Protein AF-A0A1E4HQC7-F1 (afdb_monomer)

pLDDT: mean 81.53, std 16.78, range [35.25, 97.31]

Secondary structure (DSSP, 8-state):
-HHHHHHHHHHHHHHHHHHHHHHHHHHHHHH----TTHHHHHHHHHHHHHHHHHHS---TTTTTTTTHHHHHHHHHHHHHIIIIIS---HHHHHHHHHHHHHHHHHHHHHHHHHHHS-------------------SSS--PPP-----------

Solvent-accessible surface area (backbone atoms only — not comparable to full-atom values): 9244 Å² total; per-residue (Å²): 111,70,68,58,53,52,44,33,51,50,33,23,52,52,40,30,57,48,50,45,54,48,48,54,53,47,31,50,75,73,64,77,45,83,63,84,64,44,72,59,42,40,50,53,45,18,44,54,52,14,53,47,43,61,78,54,63,76,49,76,91,36,33,90,63,88,36,35,71,60,42,50,52,48,50,52,51,41,27,47,38,33,33,71,59,69,61,36,59,65,74,60,13,45,55,50,27,52,56,49,47,60,58,44,50,47,56,38,45,54,55,43,45,71,73,69,49,79,80,79,65,76,77,77,64,74,72,77,71,80,66,74,79,89,80,79,82,81,73,81,79,76,81,82,84,81,85,83,81,87,84,90,80,89,132

Mean predicted aligned error: 12.83 Å

Foldseek 3Di:
DVLLVVQLVLQLVLQLVLLLVLLVVCCCPPPVDDQVVSNVLSSVLSSVLSVVCSVLPDDLVCCPPPVVVVVVVSLVSLLCSCCPSSVDDNVVSNVSSVVSCNVSSVVSNVVSCVPPPDPPPPPPPVPPPVPPPPPPPPDDDDDDDDDDDDDDDDD

Radius of gyration: 33.71 Å; Cα contacts (8 Å, |Δi|>4): 103; chains: 1; bounding box: 102×53×83 Å

Nearest PDB structures (foldseek):
  9cu8-assembly1_A  TM=3.620E-01  e=1.685E+00  synthetic construct
  8rbm-assembly1_E  TM=2.648E-01  e=3.221E+00  Azotobacter vinelandii DJ
  5fje-assembly1_A  TM=2.868E-01  e=7.904E+00  Methylosinus trichosporium OB3b

Structure (mmCIF, N/CA/C/O backbone):
data_AF-A0A1E4HQC7-F1
#
_entry.id   AF-A0A1E4HQC7-F1
#
loop_
_atom_site.group_PDB
_atom_site.id
_atom_site.type_symbol
_atom_site.label_atom_id
_atom_site.label_alt_id
_atom_site.label_comp_id
_atom_site.label_asym_id
_atom_site.label_entity_id
_atom_site.label_seq_id
_atom_site.pdbx_PDB_ins_code
_atom_site.Cartn_x
_atom_site.Cartn_y
_atom_site.Cartn_z
_atom_site.occupancy
_atom_site.B_iso_or_equiv
_atom_site.auth_seq_id
_atom_site.auth_comp_id
_atom_site.auth_asym_id
_atom_site.auth_atom_id
_atom_site.pdbx_PDB_model_num
ATOM 1 N N . MET A 1 1 ? 1.643 -5.363 23.767 1.00 79.12 1 MET A N 1
ATOM 2 C CA . MET A 1 1 ? 2.742 -5.634 22.810 1.00 79.12 1 MET A CA 1
ATOM 3 C C . MET A 1 1 ? 2.376 -6.724 21.807 1.00 79.12 1 MET A C 1
ATOM 5 O O . MET A 1 1 ? 2.379 -6.438 20.620 1.00 79.12 1 MET A O 1
ATOM 9 N N . TRP A 1 2 ? 1.959 -7.913 22.259 1.00 87.50 2 TRP A N 1
ATOM 10 C CA . TRP A 1 2 ? 1.520 -9.021 21.391 1.00 87.50 2 TRP A CA 1
ATOM 11 C C . TRP A 1 2 ? 0.497 -8.627 20.308 1.00 87.50 2 TRP A C 1
ATOM 13 O O . TRP A 1 2 ? 0.704 -8.911 19.135 1.00 87.50 2 TRP A O 1
ATOM 23 N N . LEU A 1 3 ? -0.557 -7.885 20.667 1.00 87.62 3 LEU A N 1
ATOM 24 C CA . LEU A 1 3 ? -1.582 -7.452 19.704 1.00 87.62 3 LEU A CA 1
ATOM 25 C C . LEU A 1 3 ? -1.033 -6.566 18.572 1.00 87.62 3 LEU A C 1
ATOM 27 O O . LEU A 1 3 ? -1.513 -6.664 17.448 1.00 87.62 3 LEU A O 1
ATOM 31 N N . TYR A 1 4 ? -0.019 -5.734 18.833 1.00 89.38 4 TYR A N 1
ATOM 32 C CA . TYR A 1 4 ? 0.613 -4.916 17.791 1.00 89.38 4 TYR A CA 1
ATOM 33 C C . TYR A 1 4 ? 1.427 -5.770 16.821 1.00 89.38 4 TYR A C 1
ATOM 35 O O . TYR A 1 4 ? 1.386 -5.518 15.623 1.00 89.38 4 TYR A O 1
ATOM 43 N N . LEU A 1 5 ? 2.106 -6.807 17.321 1.00 90.69 5 LEU A N 1
ATOM 44 C CA . LEU A 1 5 ? 2.829 -7.760 16.477 1.00 90.69 5 LEU A CA 1
ATOM 45 C C . LEU A 1 5 ? 1.872 -8.546 15.580 1.00 90.69 5 LEU A C 1
ATOM 47 O O . LEU A 1 5 ? 2.141 -8.698 14.395 1.00 90.69 5 LEU A O 1
ATOM 51 N N . VAL A 1 6 ? 0.729 -8.985 16.116 1.00 90.50 6 VAL A N 1
ATOM 52 C CA . VAL A 1 6 ? -0.304 -9.677 15.329 1.00 90.50 6 VAL A CA 1
ATOM 53 C C . VAL A 1 6 ? -0.878 -8.757 14.249 1.00 90.50 6 VAL A C 1
ATOM 55 O O . VAL A 1 6 ? -0.949 -9.155 13.090 1.00 90.50 6 VAL A O 1
ATOM 58 N N . ARG A 1 7 ? -1.225 -7.507 14.593 1.00 91.88 7 ARG A N 1
ATOM 59 C CA . ARG A 1 7 ? -1.682 -6.502 13.615 1.00 91.88 7 ARG A CA 1
ATOM 60 C C . ARG A 1 7 ? -0.648 -6.269 12.519 1.00 91.88 7 ARG A C 1
ATOM 62 O O . ARG A 1 7 ? -0.997 -6.301 11.344 1.00 91.88 7 ARG A O 1
ATOM 69 N N . LEU A 1 8 ? 0.611 -6.066 12.909 1.00 93.69 8 LEU A N 1
ATOM 70 C CA . LEU A 1 8 ? 1.717 -5.860 11.981 1.00 93.69 8 LEU A CA 1
ATOM 71 C C . LEU A 1 8 ? 1.871 -7.046 11.035 1.00 93.69 8 LEU A C 1
ATOM 73 O O . LEU A 1 8 ? 1.973 -6.837 9.835 1.00 93.69 8 LEU A O 1
ATOM 77 N N . LEU A 1 9 ? 1.848 -8.271 11.560 1.00 93.50 9 LEU A N 1
ATOM 78 C CA . LEU A 1 9 ? 1.997 -9.485 10.766 1.00 93.50 9 LEU A CA 1
ATOM 79 C C . LEU A 1 9 ? 0.868 -9.635 9.738 1.00 93.50 9 LEU A C 1
ATOM 81 O O . LEU A 1 9 ? 1.143 -9.941 8.582 1.00 93.50 9 LEU A O 1
ATOM 85 N N . ILE A 1 10 ? -0.384 -9.385 10.135 1.00 92.00 10 ILE A N 1
ATOM 86 C CA . ILE A 1 10 ? -1.544 -9.483 9.236 1.00 92.00 10 ILE A CA 1
ATOM 87 C C . ILE A 1 10 ? -1.464 -8.423 8.135 1.00 92.00 10 ILE A C 1
ATOM 89 O O . ILE A 1 10 ? -1.563 -8.767 6.957 1.00 92.00 10 ILE A O 1
ATOM 93 N N . TYR A 1 11 ? -1.246 -7.153 8.500 1.00 93.38 11 TYR A N 1
ATOM 94 C CA . TYR A 1 11 ? -1.098 -6.081 7.514 1.00 93.38 11 TYR A CA 1
ATOM 95 C C . TYR A 1 11 ? 0.076 -6.350 6.578 1.00 93.38 11 TYR A C 1
ATOM 97 O O . TYR A 1 11 ? -0.072 -6.251 5.364 1.00 93.38 11 TYR A O 1
ATOM 105 N N . TRP A 1 12 ? 1.223 -6.751 7.125 1.00 94.94 12 TRP A N 1
ATOM 106 C CA . TRP A 1 12 ? 2.409 -7.049 6.338 1.00 94.94 12 TRP A CA 1
ATOM 107 C C . TRP A 1 12 ? 2.169 -8.184 5.353 1.00 94.94 12 TRP A C 1
ATOM 109 O O . TRP A 1 12 ? 2.492 -8.017 4.184 1.00 94.94 12 TRP A O 1
ATOM 119 N N . MET A 1 13 ? 1.545 -9.289 5.766 1.00 94.19 13 MET A N 1
ATOM 120 C CA . MET A 1 13 ? 1.247 -10.397 4.856 1.00 94.19 13 MET A CA 1
ATOM 121 C C . MET A 1 13 ? 0.250 -10.013 3.763 1.00 94.19 13 MET A C 1
ATOM 123 O O . MET A 1 13 ? 0.504 -10.293 2.592 1.00 94.19 13 MET A O 1
ATOM 127 N N . ALA A 1 14 ? -0.842 -9.329 4.114 1.00 93.31 14 ALA A N 1
ATOM 128 C CA . ALA A 1 14 ? -1.840 -8.897 3.137 1.00 93.31 14 ALA A CA 1
ATOM 129 C C . ALA A 1 14 ? -1.237 -7.943 2.092 1.00 93.31 14 ALA A C 1
ATOM 131 O O . ALA A 1 14 ? -1.423 -8.133 0.888 1.00 93.31 14 ALA A O 1
ATOM 132 N N . ILE A 1 15 ? -0.469 -6.948 2.543 1.00 94.75 15 ILE A N 1
ATOM 133 C CA . IL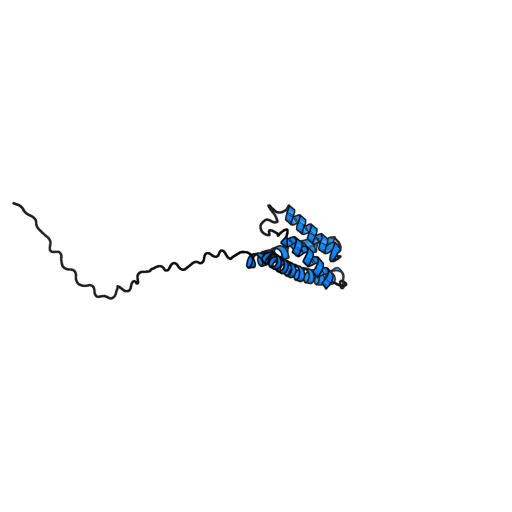E A 1 15 ? 0.185 -5.979 1.660 1.00 94.75 15 ILE A CA 1
ATOM 134 C C . ILE A 1 15 ? 1.296 -6.653 0.856 1.00 94.75 15 ILE A C 1
ATOM 136 O O . ILE A 1 15 ? 1.409 -6.395 -0.334 1.00 94.75 15 ILE A O 1
ATOM 140 N N . PHE A 1 16 ? 2.096 -7.528 1.465 1.00 94.75 16 PHE A N 1
ATOM 141 C CA . PHE A 1 16 ? 3.193 -8.214 0.786 1.00 94.75 16 PHE A CA 1
ATOM 142 C C . PHE A 1 16 ? 2.695 -9.050 -0.389 1.00 94.75 16 PHE A C 1
ATOM 144 O O . PHE A 1 16 ? 3.170 -8.858 -1.504 1.00 94.75 16 PHE A O 1
ATOM 151 N N . VAL A 1 17 ? 1.711 -9.925 -0.161 1.00 94.44 17 VAL A N 1
ATOM 152 C CA . VAL A 1 17 ? 1.150 -10.784 -1.215 1.00 94.44 17 VAL A CA 1
ATOM 153 C C . VAL A 1 17 ? 0.533 -9.943 -2.328 1.00 94.44 17 VAL A C 1
ATOM 155 O O . VAL A 1 17 ? 0.742 -10.219 -3.507 1.00 94.44 17 VAL A O 1
ATOM 158 N N . SER A 1 18 ? -0.185 -8.883 -1.964 1.00 93.44 18 SER A N 1
ATOM 159 C CA . SER A 1 18 ? -0.860 -8.041 -2.946 1.00 93.44 18 SER A CA 1
ATOM 160 C C . SER A 1 18 ? 0.121 -7.188 -3.751 1.00 93.44 18 SER A C 1
ATOM 162 O O . SER A 1 18 ? 0.030 -7.150 -4.971 1.00 93.44 18 SER A O 1
ATOM 164 N N . CYS A 1 19 ? 1.101 -6.550 -3.104 1.00 93.69 19 CYS A N 1
ATOM 165 C CA . CYS A 1 19 ? 2.161 -5.812 -3.791 1.00 93.69 19 CYS A CA 1
ATOM 166 C C . CYS A 1 19 ? 3.019 -6.741 -4.649 1.00 93.69 19 CYS A C 1
ATOM 168 O O . CYS A 1 19 ? 3.444 -6.325 -5.720 1.00 93.69 19 CYS A O 1
ATOM 170 N N . PHE A 1 20 ? 3.248 -7.984 -4.215 1.00 93.62 20 PHE A N 1
ATOM 171 C CA . PHE A 1 20 ? 3.921 -8.990 -5.027 1.00 93.62 20 PHE A CA 1
ATOM 172 C C . PHE A 1 20 ? 3.133 -9.279 -6.303 1.00 93.62 20 PHE A C 1
ATOM 174 O O . PHE A 1 20 ? 3.657 -9.061 -7.388 1.00 93.62 20 PHE A O 1
ATOM 181 N N . ALA A 1 21 ? 1.859 -9.660 -6.184 1.00 92.81 21 ALA A N 1
ATOM 182 C CA . ALA A 1 21 ? 1.014 -9.962 -7.336 1.00 92.81 21 ALA A CA 1
ATOM 183 C C . ALA A 1 21 ? 0.854 -8.761 -8.283 1.00 92.81 21 ALA A C 1
ATOM 185 O O . ALA A 1 21 ? 1.004 -8.905 -9.492 1.00 92.81 21 ALA A O 1
ATOM 186 N N . VAL A 1 22 ? 0.587 -7.568 -7.740 1.00 92.88 22 VAL A N 1
ATOM 187 C CA . VAL A 1 22 ? 0.428 -6.345 -8.539 1.00 92.88 22 VAL A CA 1
ATOM 188 C C . VAL A 1 22 ? 1.730 -5.977 -9.233 1.00 92.88 22 VAL A C 1
ATOM 190 O O . VAL A 1 22 ? 1.695 -5.634 -10.407 1.00 92.88 22 VAL A O 1
ATOM 193 N N . THR A 1 23 ? 2.869 -6.041 -8.540 1.00 91.88 23 THR A N 1
ATOM 194 C CA . THR A 1 23 ? 4.154 -5.683 -9.153 1.00 91.88 23 THR A CA 1
ATOM 195 C C . THR A 1 23 ? 4.533 -6.684 -10.233 1.00 91.88 23 THR A C 1
ATOM 197 O O . THR A 1 23 ? 4.932 -6.254 -11.304 1.00 91.88 23 THR A O 1
ATOM 200 N N . GLU A 1 24 ? 4.349 -7.984 -9.994 1.00 91.19 24 GLU A N 1
ATOM 201 C CA . GLU A 1 24 ? 4.643 -9.027 -10.980 1.00 91.19 24 GLU A CA 1
ATOM 202 C C . GLU A 1 24 ? 3.811 -8.831 -12.255 1.00 91.19 24 GLU A C 1
ATOM 204 O O . GLU A 1 24 ? 4.359 -8.708 -13.345 1.00 91.19 24 GLU A O 1
ATOM 209 N N . VAL A 1 25 ? 2.487 -8.702 -12.110 1.00 91.19 25 VAL A N 1
ATOM 210 C CA . VAL A 1 25 ? 1.577 -8.528 -13.251 1.00 91.19 25 VAL A CA 1
ATOM 211 C C . VAL A 1 25 ? 1.803 -7.184 -13.942 1.00 91.19 25 VAL A C 1
ATOM 213 O O . VAL A 1 25 ? 1.819 -7.116 -15.163 1.00 91.19 25 VAL A O 1
ATOM 216 N N . ALA A 1 26 ? 1.970 -6.094 -13.195 1.00 90.25 26 ALA A N 1
ATOM 217 C CA . ALA A 1 26 ? 2.117 -4.774 -13.798 1.00 90.25 26 ALA A CA 1
ATOM 218 C C . ALA A 1 26 ? 3.469 -4.593 -14.495 1.00 90.25 26 ALA A C 1
ATOM 220 O O . ALA A 1 26 ? 3.522 -3.908 -15.508 1.00 90.25 26 ALA A O 1
ATOM 221 N N . GLN A 1 27 ? 4.554 -5.169 -13.975 1.00 89.31 27 GLN A N 1
ATOM 222 C CA . GLN A 1 27 ? 5.873 -5.075 -14.611 1.00 89.31 27 GLN A CA 1
ATOM 223 C C . GLN A 1 27 ? 5.926 -5.899 -15.897 1.00 89.31 27 GLN A C 1
ATOM 225 O O . GLN A 1 27 ? 6.403 -5.398 -16.913 1.00 89.31 27 GLN A O 1
ATOM 230 N N . ASP A 1 28 ? 5.333 -7.094 -15.872 1.00 88.38 28 ASP A N 1
ATOM 231 C CA . ASP A 1 28 ? 5.158 -7.932 -17.056 1.00 88.38 28 ASP A CA 1
ATOM 232 C C . ASP A 1 28 ? 4.310 -7.220 -18.124 1.00 88.38 28 ASP A C 1
ATOM 234 O O . ASP A 1 28 ? 4.741 -7.065 -19.256 1.00 88.38 28 ASP A O 1
ATOM 238 N N . GLN A 1 29 ? 3.143 -6.679 -17.758 1.00 88.56 29 GLN A N 1
ATOM 239 C CA . GLN A 1 29 ? 2.194 -6.130 -18.738 1.00 88.56 29 GLN A CA 1
ATOM 240 C C . GLN A 1 29 ? 2.492 -4.696 -19.208 1.00 88.56 29 GLN A C 1
ATOM 242 O O . GLN A 1 29 ? 2.032 -4.305 -20.280 1.00 88.56 29 GLN A O 1
ATOM 247 N N . LEU A 1 30 ? 3.170 -3.869 -18.401 1.00 87.31 30 LEU A N 1
ATOM 248 C CA . LEU A 1 30 ? 3.391 -2.449 -18.724 1.00 87.31 30 LEU A CA 1
ATOM 249 C C . LEU A 1 30 ? 4.807 -2.140 -19.213 1.00 87.31 30 LEU A C 1
ATOM 251 O O . LEU A 1 30 ? 4.987 -1.096 -19.842 1.00 87.31 30 LEU A O 1
ATOM 255 N N . TYR A 1 31 ? 5.798 -2.978 -18.894 1.00 85.50 31 TYR A N 1
ATOM 256 C CA . TYR A 1 31 ? 7.205 -2.670 -19.167 1.00 85.50 31 TYR A CA 1
ATOM 257 C C . TYR A 1 31 ? 7.993 -3.823 -19.803 1.00 85.50 31 TYR A C 1
ATOM 259 O O . TYR A 1 31 ? 9.118 -3.571 -20.217 1.00 85.50 31 TYR A O 1
ATOM 267 N N . ASP A 1 32 ? 7.447 -5.045 -19.911 1.00 82.31 32 ASP A N 1
ATOM 268 C CA . ASP A 1 32 ? 8.181 -6.243 -20.369 1.00 82.31 32 ASP A CA 1
ATOM 269 C C . ASP A 1 32 ? 9.519 -6.451 -19.613 1.00 82.31 32 ASP A C 1
ATOM 271 O O . ASP A 1 32 ? 10.506 -6.967 -20.146 1.00 82.31 32 ASP A O 1
ATOM 275 N N . GLU A 1 33 ? 9.578 -6.025 -18.346 1.00 74.12 33 GLU A N 1
ATOM 276 C CA . GLU A 1 33 ? 10.800 -5.996 -17.540 1.00 74.12 33 GLU A CA 1
ATOM 277 C C . GLU A 1 33 ? 10.684 -6.877 -16.292 1.00 74.12 33 GLU A C 1
ATOM 279 O O . GLU A 1 33 ? 9.704 -6.846 -15.547 1.00 74.12 33 GLU A O 1
ATOM 284 N N . VAL A 1 34 ? 11.754 -7.619 -15.988 1.00 70.06 34 VAL A N 1
ATOM 285 C CA . VAL A 1 34 ? 11.872 -8.343 -14.716 1.00 70.06 34 VAL A CA 1
ATOM 286 C C . VAL A 1 34 ? 12.497 -7.413 -13.686 1.00 70.06 34 VAL A C 1
ATOM 288 O O . VAL A 1 34 ? 13.659 -7.023 -13.810 1.00 70.06 34 VAL A O 1
ATOM 291 N N . THR A 1 35 ? 11.755 -7.075 -12.629 1.00 67.44 35 THR A N 1
ATOM 292 C CA . THR A 1 35 ? 12.250 -6.140 -11.610 1.00 67.44 35 THR A CA 1
ATOM 293 C C . THR A 1 35 ? 13.447 -6.742 -10.855 1.00 67.44 35 THR A C 1
ATOM 295 O O . THR A 1 35 ? 13.294 -7.717 -10.108 1.00 67.44 35 THR A O 1
ATOM 298 N N . PRO A 1 36 ? 14.658 -6.163 -10.952 1.00 72.56 36 PRO A N 1
ATOM 299 C CA . PRO A 1 36 ? 15.810 -6.698 -10.245 1.00 72.56 36 PRO A CA 1
ATOM 300 C C . PRO A 1 36 ? 15.597 -6.583 -8.733 1.00 72.56 36 PRO A C 1
ATOM 302 O O . PRO A 1 36 ? 15.252 -5.518 -8.208 1.00 72.56 36 PRO A O 1
ATOM 305 N N . ARG A 1 37 ? 15.837 -7.693 -8.022 1.00 81.38 37 ARG A N 1
ATOM 306 C CA . ARG A 1 37 ? 15.628 -7.821 -6.566 1.00 81.38 37 ARG A CA 1
ATOM 307 C C . ARG A 1 37 ? 14.183 -7.528 -6.136 1.00 81.38 37 ARG A C 1
ATOM 309 O O . ARG A 1 37 ? 13.977 -7.004 -5.038 1.00 81.38 37 ARG A O 1
ATOM 316 N N . ALA A 1 38 ? 13.205 -7.891 -6.973 1.00 79.12 38 ALA A N 1
ATOM 317 C CA . ALA A 1 38 ? 11.775 -7.713 -6.717 1.00 79.12 38 ALA A CA 1
ATOM 318 C C . ALA A 1 38 ? 11.388 -8.104 -5.284 1.00 79.12 38 ALA A C 1
ATOM 320 O O . ALA A 1 38 ? 10.883 -7.272 -4.536 1.00 79.12 38 ALA A O 1
ATOM 321 N N . GLY A 1 39 ? 11.744 -9.319 -4.849 1.00 84.06 39 GLY A N 1
ATOM 322 C CA . GLY A 1 39 ? 11.387 -9.819 -3.518 1.00 84.06 39 GLY A CA 1
ATOM 323 C C . GLY A 1 39 ? 11.849 -8.921 -2.364 1.00 84.06 39 GLY A C 1
ATOM 324 O O . GLY A 1 39 ? 11.088 -8.694 -1.424 1.00 84.06 39 GLY A O 1
ATOM 325 N N . LEU A 1 40 ? 13.054 -8.345 -2.442 1.00 89.56 40 LEU A N 1
ATOM 326 C CA . LEU A 1 40 ? 13.571 -7.452 -1.399 1.00 89.56 40 LEU A CA 1
ATOM 327 C C . LEU A 1 40 ? 12.849 -6.098 -1.412 1.00 89.56 40 LEU A C 1
ATOM 329 O O . LEU A 1 40 ? 12.416 -5.628 -0.361 1.00 89.56 40 LEU A O 1
ATOM 333 N N . LYS A 1 41 ? 12.689 -5.489 -2.595 1.00 91.31 41 LYS A N 1
ATOM 334 C CA . LYS A 1 41 ? 11.978 -4.210 -2.754 1.00 91.31 41 LYS A CA 1
ATOM 335 C C . LYS A 1 41 ? 10.535 -4.325 -2.264 1.00 91.31 41 LYS A C 1
ATOM 337 O O . LYS A 1 41 ? 10.092 -3.496 -1.473 1.00 91.31 41 LYS A O 1
ATOM 342 N N . ILE A 1 42 ? 9.842 -5.386 -2.676 1.00 93.31 42 ILE A N 1
ATOM 343 C CA . ILE A 1 42 ? 8.453 -5.675 -2.308 1.00 93.31 42 ILE A CA 1
ATOM 344 C C . ILE A 1 42 ? 8.338 -5.908 -0.802 1.00 93.31 42 ILE A C 1
ATOM 346 O O . ILE A 1 42 ? 7.473 -5.313 -0.169 1.00 93.31 42 ILE A O 1
ATOM 350 N N . SER A 1 43 ? 9.245 -6.689 -0.204 1.00 93.62 43 SER A N 1
ATOM 351 C CA . SER A 1 43 ? 9.253 -6.922 1.248 1.00 93.62 43 SER A CA 1
ATOM 352 C C . SER A 1 43 ? 9.406 -5.625 2.042 1.00 93.62 43 SER A C 1
ATOM 354 O O . SER A 1 43 ? 8.658 -5.402 2.991 1.00 93.62 43 SER A O 1
ATOM 356 N N . ILE A 1 44 ? 10.348 -4.761 1.644 1.00 94.00 44 ILE A N 1
ATOM 357 C CA . ILE A 1 44 ? 10.610 -3.478 2.312 1.00 94.00 44 ILE A CA 1
ATOM 358 C C . ILE A 1 44 ? 9.429 -2.521 2.131 1.00 94.00 44 ILE A C 1
ATOM 360 O O . ILE A 1 44 ? 8.960 -1.942 3.109 1.00 94.00 44 ILE A O 1
ATOM 364 N N . GLY A 1 45 ? 8.921 -2.375 0.904 1.00 93.94 45 GLY A N 1
ATOM 365 C CA . GLY A 1 45 ? 7.766 -1.523 0.620 1.00 93.94 45 GLY A CA 1
ATOM 366 C C . GLY A 1 45 ? 6.520 -1.978 1.378 1.00 93.94 45 GLY A C 1
ATOM 367 O O . GLY A 1 45 ? 5.855 -1.167 2.020 1.00 93.94 45 GLY A O 1
ATOM 368 N N . ALA A 1 46 ? 6.253 -3.285 1.391 1.00 95.56 46 ALA A N 1
ATOM 369 C CA . ALA A 1 46 ? 5.143 -3.859 2.139 1.00 95.56 46 ALA A CA 1
ATOM 370 C C . ALA A 1 46 ? 5.296 -3.665 3.650 1.00 95.56 46 ALA A C 1
ATOM 372 O O . ALA A 1 46 ? 4.319 -3.353 4.326 1.00 95.56 46 ALA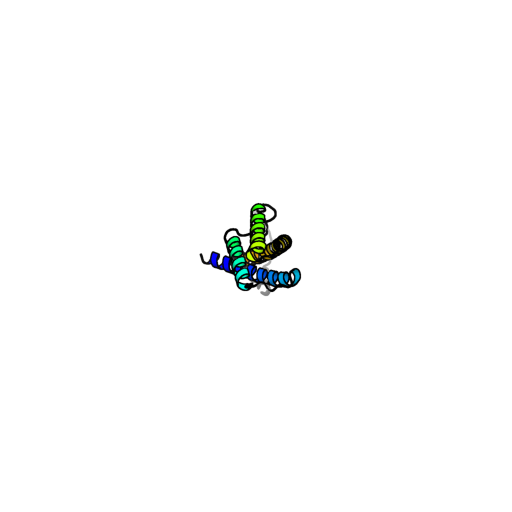 A O 1
ATOM 373 N N . LEU A 1 47 ? 6.510 -3.814 4.188 1.00 96.19 47 LEU A N 1
ATOM 374 C CA . LEU A 1 47 ? 6.770 -3.599 5.609 1.00 96.19 47 LEU A CA 1
ATOM 375 C C . LEU A 1 47 ? 6.547 -2.134 6.006 1.00 96.19 47 LEU A C 1
ATOM 377 O O . LEU A 1 47 ? 5.918 -1.878 7.029 1.00 96.19 47 LEU A O 1
ATOM 381 N N . LEU A 1 48 ? 7.001 -1.177 5.193 1.00 96.31 48 LEU A N 1
ATOM 382 C CA . LEU A 1 48 ? 6.783 0.253 5.436 1.00 96.31 48 LEU A CA 1
ATOM 383 C C . LEU A 1 48 ? 5.292 0.608 5.467 1.00 96.31 48 LEU A C 1
ATOM 385 O O . LEU A 1 48 ? 4.838 1.279 6.395 1.00 96.31 48 LEU A O 1
ATOM 389 N N . LEU A 1 49 ? 4.5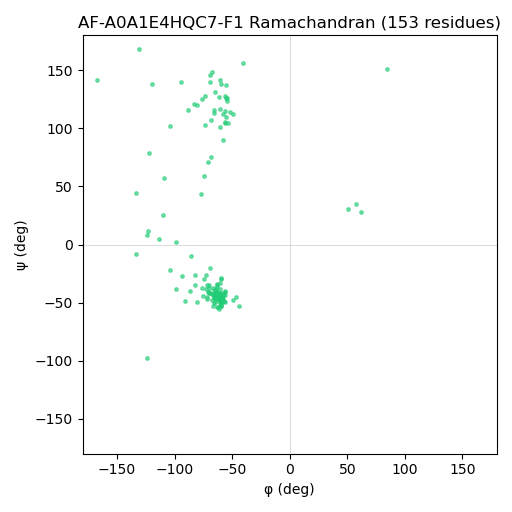21 0.118 4.494 1.00 95.50 49 LEU A N 1
ATOM 390 C CA . LEU A 1 49 ? 3.073 0.339 4.449 1.00 95.50 49 LEU A CA 1
ATOM 391 C C . LEU A 1 49 ? 2.348 -0.363 5.604 1.00 95.50 49 LEU A C 1
ATOM 393 O O . LEU A 1 49 ? 1.418 0.198 6.176 1.00 95.50 49 LEU A O 1
ATOM 397 N N . ALA A 1 50 ? 2.792 -1.558 5.995 1.00 94.94 50 ALA A N 1
ATOM 398 C CA . ALA A 1 50 ? 2.224 -2.268 7.135 1.00 94.94 50 ALA A CA 1
ATOM 399 C C . ALA A 1 50 ? 2.471 -1.524 8.447 1.00 94.94 50 ALA A C 1
ATOM 401 O O . ALA A 1 50 ? 1.554 -1.373 9.248 1.00 94.94 50 ALA A O 1
ATOM 402 N N . ILE A 1 51 ? 3.690 -1.018 8.654 1.00 95.25 51 ILE A N 1
ATOM 403 C CA . ILE A 1 51 ? 4.028 -0.177 9.805 1.00 95.25 51 ILE A CA 1
ATOM 404 C C . ILE A 1 51 ? 3.118 1.054 9.832 1.00 95.25 51 ILE A C 1
ATOM 406 O O . ILE A 1 51 ? 2.530 1.347 10.874 1.00 95.25 51 ILE A O 1
ATOM 410 N N . LEU A 1 52 ? 2.942 1.725 8.688 1.00 94.94 52 LEU A N 1
ATOM 411 C CA . LEU A 1 52 ? 2.021 2.854 8.570 1.00 94.94 52 LEU A CA 1
ATOM 412 C C . LEU A 1 52 ? 0.599 2.465 8.996 1.00 94.94 52 LEU A C 1
ATOM 414 O O . LEU A 1 52 ? 0.040 3.134 9.854 1.00 94.94 52 LEU A O 1
ATOM 418 N N . MET A 1 53 ? 0.047 1.359 8.487 1.00 92.88 53 MET A N 1
ATOM 419 C CA . MET A 1 53 ? -1.311 0.904 8.831 1.00 92.88 53 MET A CA 1
ATOM 420 C C . MET A 1 53 ? -1.448 0.401 10.279 1.00 92.88 53 MET A C 1
ATOM 422 O O . MET A 1 53 ? -2.552 0.345 10.814 1.00 92.88 53 MET A O 1
ATOM 426 N N . VAL A 1 54 ? -0.356 0.032 10.952 1.00 92.44 54 VAL A N 1
ATOM 427 C CA . VAL A 1 54 ? -0.391 -0.298 12.387 1.00 92.44 54 VAL A CA 1
ATOM 428 C C . VAL A 1 54 ? -0.498 0.962 13.243 1.00 92.44 54 VAL A C 1
ATOM 430 O O . VAL A 1 54 ? -1.261 0.968 14.211 1.00 92.44 54 VAL A O 1
ATOM 433 N N . PHE A 1 55 ? 0.275 2.001 12.916 1.00 91.81 55 PHE A N 1
ATOM 434 C CA . PHE A 1 55 ? 0.315 3.248 13.688 1.00 91.81 55 PHE A CA 1
ATOM 435 C C . PHE A 1 55 ? -0.823 4.202 13.339 1.00 91.81 55 PHE A C 1
ATOM 437 O O . PHE A 1 55 ? -1.350 4.880 14.218 1.00 91.81 55 PHE A O 1
ATOM 444 N N . LEU A 1 56 ? -1.213 4.221 12.072 1.00 91.44 56 LEU A N 1
ATOM 445 C CA . LEU A 1 56 ? -2.319 4.992 11.546 1.00 91.44 56 LEU A CA 1
ATOM 446 C C . LEU A 1 56 ? -3.303 4.019 10.884 1.00 91.44 56 LEU A C 1
ATOM 448 O O . LEU A 1 56 ? -3.277 3.847 9.669 1.00 91.44 56 LEU A O 1
ATOM 452 N N . PRO A 1 57 ? -4.133 3.317 11.673 1.00 87.81 57 PRO A N 1
ATOM 453 C CA . PRO A 1 57 ? -5.057 2.335 11.131 1.00 87.81 57 PRO A CA 1
ATOM 454 C C . PRO A 1 57 ? -6.049 3.003 10.176 1.00 87.81 57 PRO A C 1
ATOM 456 O O . PRO A 1 57 ? -6.705 3.972 10.566 1.00 87.81 57 PRO A O 1
ATOM 459 N N . PRO A 1 58 ? -6.186 2.502 8.938 1.00 86.12 58 PRO A N 1
ATOM 460 C CA . PRO A 1 58 ? -7.194 3.017 8.033 1.00 86.12 58 PRO A CA 1
ATOM 461 C C . PRO A 1 58 ? -8.580 2.630 8.542 1.00 86.12 58 PRO A C 1
ATOM 463 O O . PRO A 1 58 ? -8.801 1.509 9.001 1.00 86.12 58 PRO A O 1
ATOM 466 N N . SER A 1 59 ? -9.518 3.565 8.437 1.00 83.00 59 SER A N 1
ATOM 467 C CA . SER A 1 59 ? -10.924 3.325 8.744 1.00 83.00 59 SER A CA 1
ATOM 468 C C . SER A 1 59 ? -11.704 3.209 7.445 1.00 83.00 59 SER A C 1
ATOM 470 O O . SER A 1 59 ? -11.990 4.212 6.797 1.00 83.00 59 SER A O 1
ATOM 472 N N . TYR A 1 60 ? -12.033 1.981 7.049 1.00 83.12 60 TYR A N 1
ATOM 473 C CA . TYR A 1 60 ? -12.728 1.729 5.786 1.00 83.12 60 TYR A CA 1
ATOM 474 C C . TYR A 1 60 ? -14.131 2.370 5.752 1.00 83.12 60 TYR A C 1
ATOM 476 O O . TYR A 1 60 ? -14.558 2.881 4.725 1.00 83.12 60 TYR A O 1
ATOM 484 N N . GLU A 1 61 ? -14.830 2.431 6.885 1.00 83.44 61 GLU A N 1
ATOM 485 C CA . GLU A 1 61 ? -16.186 3.000 6.956 1.00 83.44 61 GLU A CA 1
ATOM 486 C C . GLU A 1 61 ? -16.205 4.538 6.885 1.00 83.44 61 GLU A C 1
ATOM 488 O O . GLU A 1 61 ? -17.160 5.137 6.394 1.00 83.44 61 GLU A O 1
ATOM 493 N N . THR A 1 62 ? -15.150 5.205 7.366 1.00 87.38 62 THR A N 1
ATOM 494 C CA . THR A 1 62 ? -15.097 6.678 7.481 1.00 87.38 62 THR A CA 1
ATOM 495 C C . THR A 1 62 ? -14.064 7.335 6.563 1.00 87.38 62 THR A C 1
ATOM 497 O O . THR A 1 62 ? -13.909 8.559 6.590 1.00 87.38 62 THR A O 1
ATOM 500 N N . MET A 1 63 ? -13.395 6.561 5.697 1.00 88.62 63 MET A N 1
ATOM 501 C CA . MET A 1 63 ? -12.319 7.051 4.819 1.00 88.62 63 MET A CA 1
ATOM 502 C C . MET A 1 63 ? -12.750 8.165 3.855 1.00 88.62 63 MET A C 1
ATOM 504 O O . MET A 1 63 ? -11.947 9.029 3.514 1.00 88.62 63 MET A O 1
ATOM 508 N N . PHE A 1 64 ? -14.018 8.180 3.435 1.00 89.81 64 PHE A N 1
ATOM 509 C CA . PHE A 1 64 ? -14.558 9.191 2.515 1.00 89.81 64 PHE A CA 1
ATOM 510 C C . PHE A 1 64 ? -15.320 10.320 3.214 1.00 89.81 64 PHE A C 1
ATOM 512 O O . PHE A 1 64 ? -15.865 11.198 2.547 1.00 89.81 64 PHE A O 1
ATOM 519 N N . THR A 1 65 ? -15.387 10.299 4.544 1.00 90.75 65 THR A N 1
ATOM 520 C CA . THR A 1 65 ? -16.149 11.269 5.333 1.00 90.75 65 THR A CA 1
ATOM 521 C C . THR A 1 65 ? -15.233 11.950 6.345 1.00 90.75 65 THR A C 1
ATOM 523 O O . THR A 1 65 ? -14.517 12.888 5.999 1.00 90.75 65 THR A O 1
ATOM 526 N N . SER A 1 66 ? -15.225 11.480 7.590 1.00 90.12 66 SER A N 1
ATOM 527 C CA . SER A 1 66 ? -14.516 12.106 8.706 1.00 90.12 66 SER A CA 1
ATOM 528 C C . SER A 1 66 ? -12.996 11.943 8.630 1.00 90.12 66 SER A C 1
ATOM 530 O O . SER A 1 66 ? -12.278 12.806 9.125 1.00 90.12 66 SER A O 1
ATOM 532 N N . ASP A 1 67 ? -12.500 10.891 7.969 1.00 90.44 67 ASP A N 1
ATOM 533 C CA . ASP A 1 67 ? -11.072 10.546 7.924 1.00 90.44 67 ASP A CA 1
ATOM 534 C C . ASP A 1 67 ? -10.435 10.778 6.545 1.00 90.44 67 ASP A C 1
ATOM 536 O O . ASP A 1 67 ? -9.415 10.173 6.195 1.00 90.44 67 ASP A O 1
ATOM 540 N N . ILE A 1 68 ? -11.006 11.684 5.745 1.00 92.00 68 ILE A N 1
ATOM 541 C CA . ILE A 1 68 ? -10.527 11.943 4.381 1.00 92.00 68 ILE A CA 1
ATOM 542 C C . ILE A 1 68 ? -9.071 12.426 4.343 1.00 92.00 68 ILE A C 1
ATOM 544 O O . ILE A 1 68 ? -8.298 11.992 3.493 1.00 92.00 68 ILE A O 1
ATOM 548 N N . ALA A 1 69 ? -8.654 13.258 5.303 1.00 92.44 69 ALA A N 1
ATOM 549 C CA . ALA A 1 69 ? -7.277 13.745 5.387 1.00 92.44 69 ALA A CA 1
ATOM 550 C C . ALA A 1 69 ? -6.274 12.603 5.634 1.00 92.44 69 ALA A C 1
ATOM 552 O O . ALA A 1 69 ? -5.227 12.538 4.988 1.00 92.44 69 ALA A O 1
ATOM 553 N N . TRP A 1 70 ? -6.613 11.660 6.518 1.00 91.81 70 TRP A N 1
ATOM 554 C CA . TRP A 1 70 ? -5.780 10.487 6.793 1.00 91.81 70 TRP A CA 1
ATOM 555 C C . TRP A 1 70 ? -5.763 9.506 5.627 1.00 91.81 70 TRP A C 1
ATOM 557 O O . TRP A 1 70 ? -4.731 8.900 5.341 1.00 91.81 70 TRP A O 1
ATOM 567 N N . THR A 1 71 ? -6.880 9.378 4.920 1.00 92.50 71 THR A N 1
ATOM 568 C CA . THR A 1 71 ? -6.986 8.558 3.708 1.00 92.50 71 THR A CA 1
ATOM 569 C C . THR A 1 71 ? -6.113 9.116 2.588 1.00 92.50 71 THR A C 1
ATOM 571 O O . THR A 1 71 ? -5.391 8.366 1.935 1.00 92.50 71 THR A O 1
ATOM 574 N N . LEU A 1 72 ? -6.090 10.441 2.415 1.00 94.25 72 LEU A N 1
ATOM 575 C CA . LEU A 1 72 ? -5.180 11.102 1.479 1.00 94.25 72 LEU A CA 1
ATOM 576 C C . LEU A 1 72 ? -3.714 10.883 1.860 1.00 94.25 72 LEU A C 1
ATOM 578 O O . LEU A 1 72 ? -2.902 10.591 0.986 1.00 94.25 72 LEU A O 1
ATOM 582 N N . LEU A 1 73 ? -3.369 10.955 3.150 1.00 94.88 73 LEU A N 1
ATOM 583 C CA . LEU A 1 73 ? -2.012 10.650 3.609 1.00 94.88 73 LEU A CA 1
ATOM 584 C C . LEU A 1 73 ? -1.610 9.205 3.279 1.00 94.88 73 LEU A C 1
ATOM 586 O O . LEU A 1 73 ? -0.490 8.974 2.821 1.00 94.88 73 LEU A O 1
ATOM 590 N N . HIS A 1 74 ? -2.521 8.244 3.457 1.00 94.50 74 HIS A N 1
ATOM 591 C CA . HIS A 1 74 ? -2.289 6.869 3.025 1.00 94.50 74 HIS A CA 1
ATOM 592 C C . HIS A 1 74 ? -2.050 6.804 1.522 1.00 94.50 74 HIS A C 1
ATOM 594 O O . HIS A 1 74 ? -1.030 6.270 1.107 1.00 94.50 74 HIS A O 1
ATOM 600 N N . LEU A 1 75 ? -2.922 7.393 0.704 1.00 95.38 75 LEU A N 1
ATOM 601 C CA . LEU A 1 75 ? -2.748 7.402 -0.748 1.00 95.38 75 LEU A CA 1
ATOM 602 C C . LEU A 1 75 ? -1.399 7.997 -1.172 1.00 95.38 75 LEU A C 1
ATOM 604 O O . LEU A 1 75 ? -0.731 7.425 -2.028 1.00 95.38 75 LEU A O 1
ATOM 608 N N . ILE A 1 76 ? -0.951 9.081 -0.533 1.00 96.38 76 ILE A N 1
ATOM 609 C CA . ILE A 1 76 ? 0.369 9.678 -0.783 1.00 96.38 76 ILE A CA 1
ATOM 610 C C . ILE A 1 76 ? 1.495 8.706 -0.410 1.00 96.38 76 ILE A C 1
ATOM 612 O O . ILE A 1 76 ? 2.444 8.545 -1.175 1.00 96.38 76 ILE A O 1
ATOM 616 N N . ALA A 1 77 ? 1.402 8.038 0.741 1.00 96.50 77 ALA A N 1
ATOM 617 C CA . ALA A 1 77 ? 2.403 7.061 1.160 1.00 96.50 77 ALA A CA 1
ATOM 618 C C . ALA A 1 77 ? 2.448 5.842 0.222 1.00 96.50 77 ALA A C 1
ATOM 620 O O . ALA A 1 77 ? 3.529 5.406 -0.175 1.00 96.50 77 ALA A O 1
ATOM 621 N N . TRP A 1 78 ? 1.285 5.329 -0.184 1.00 96.62 78 TRP A N 1
ATOM 622 C CA . TRP A 1 78 ? 1.151 4.244 -1.156 1.00 96.62 78 TRP A CA 1
ATOM 623 C C . TRP A 1 78 ? 1.742 4.639 -2.509 1.00 96.62 78 TRP A C 1
ATOM 625 O O . TRP A 1 78 ? 2.574 3.916 -3.054 1.00 96.62 78 TRP A O 1
ATOM 635 N N . PHE A 1 79 ? 1.395 5.821 -3.013 1.00 97.31 79 PHE A N 1
ATOM 636 C CA . PHE A 1 79 ? 1.976 6.380 -4.228 1.00 97.31 79 PHE A CA 1
ATOM 637 C C . PHE A 1 79 ? 3.502 6.520 -4.128 1.00 97.31 79 PHE A C 1
ATOM 639 O O . PHE A 1 79 ? 4.226 6.140 -5.051 1.00 97.31 79 PHE A O 1
ATOM 646 N N . GLY A 1 80 ? 4.003 7.009 -2.991 1.00 96.44 80 GLY A N 1
ATOM 647 C CA . GLY A 1 80 ? 5.431 7.135 -2.718 1.00 96.44 80 GLY A CA 1
ATOM 648 C C . GLY A 1 80 ? 6.155 5.791 -2.754 1.00 96.44 80 GLY A C 1
ATOM 649 O O . GLY A 1 80 ? 7.215 5.689 -3.363 1.00 96.44 80 GLY A O 1
ATOM 650 N N . VAL A 1 81 ? 5.572 4.735 -2.182 1.00 95.88 81 VAL A N 1
ATOM 651 C CA . VAL A 1 81 ? 6.148 3.381 -2.232 1.00 95.88 81 VAL A CA 1
ATOM 652 C C . VAL A 1 81 ? 6.163 2.832 -3.660 1.00 95.88 81 VAL A C 1
ATOM 654 O O . VAL A 1 81 ? 7.203 2.353 -4.114 1.00 95.88 81 VAL A O 1
ATOM 657 N N . PHE A 1 82 ? 5.062 2.961 -4.402 1.00 94.44 82 PHE A N 1
ATOM 658 C CA . PHE A 1 82 ? 4.990 2.497 -5.792 1.00 94.44 82 PHE A CA 1
ATOM 659 C C . PHE A 1 82 ? 5.965 3.246 -6.713 1.00 94.44 82 PHE A C 1
ATOM 661 O O . PHE A 1 82 ? 6.584 2.641 -7.587 1.00 94.44 82 PHE A O 1
ATOM 668 N N . THR A 1 83 ? 6.156 4.544 -6.487 1.00 94.75 83 THR A N 1
ATOM 669 C CA . THR A 1 83 ? 7.0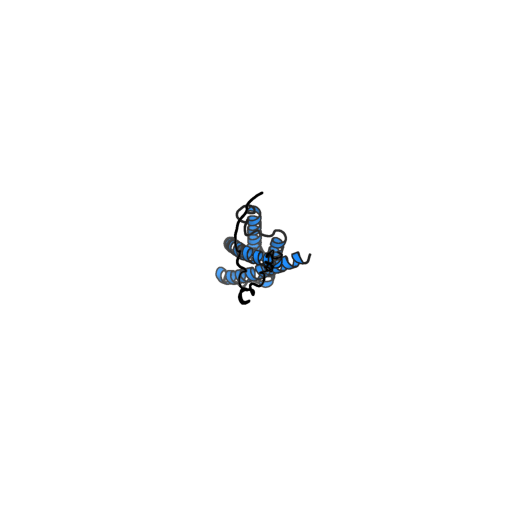48 5.368 -7.311 1.00 94.75 83 THR A CA 1
ATOM 670 C C . THR A 1 83 ? 8.514 5.197 -6.913 1.00 94.75 83 THR A C 1
ATOM 672 O O . THR A 1 83 ? 9.363 4.963 -7.763 1.00 94.75 83 THR A O 1
ATOM 675 N N . LEU A 1 84 ? 8.847 5.299 -5.623 1.00 94.00 84 LEU A N 1
ATOM 676 C CA . LEU A 1 84 ? 10.241 5.354 -5.165 1.00 94.00 84 LEU A CA 1
ATOM 677 C C . LEU A 1 84 ? 10.850 3.967 -4.948 1.00 94.00 84 LEU A C 1
ATOM 679 O O . LEU A 1 84 ? 12.019 3.751 -5.265 1.00 94.00 84 LEU A O 1
ATOM 683 N N . ILE A 1 85 ? 10.076 3.027 -4.398 1.00 92.81 85 ILE A N 1
ATOM 684 C CA . ILE A 1 85 ? 10.576 1.690 -4.048 1.00 92.81 85 ILE A CA 1
ATOM 685 C C . ILE A 1 85 ? 10.372 0.731 -5.217 1.00 92.81 85 ILE A C 1
ATOM 687 O O . ILE A 1 85 ? 11.313 0.039 -5.612 1.00 92.81 85 ILE A O 1
ATOM 691 N N . PHE A 1 86 ? 9.162 0.702 -5.783 1.00 91.31 86 PHE A N 1
ATOM 692 C CA . PHE A 1 86 ? 8.839 -0.187 -6.906 1.00 91.31 86 PHE A CA 1
ATOM 693 C C . PHE A 1 86 ? 9.212 0.405 -8.268 1.00 91.31 86 PHE A C 1
ATOM 695 O O . PHE A 1 86 ? 9.255 -0.337 -9.242 1.00 91.31 86 PHE A O 1
ATOM 702 N N . GLN A 1 87 ? 9.581 1.691 -8.322 1.00 91.44 87 GLN A N 1
ATOM 703 C CA . GLN A 1 87 ? 10.126 2.353 -9.515 1.00 91.44 87 GLN A CA 1
ATOM 704 C C . GLN A 1 87 ? 9.158 2.390 -10.708 1.00 91.44 87 GLN A C 1
ATOM 706 O O . GLN A 1 87 ? 9.583 2.475 -11.857 1.00 91.44 87 GLN A O 1
ATOM 711 N N . PHE A 1 88 ? 7.847 2.379 -10.448 1.00 91.62 88 PHE A N 1
ATOM 712 C CA . PHE A 1 88 ? 6.849 2.619 -11.488 1.00 91.62 88 PHE A CA 1
ATOM 713 C C . PHE A 1 88 ? 6.876 4.079 -11.955 1.00 91.62 88 PHE A C 1
ATOM 715 O O . PHE A 1 88 ? 7.072 4.995 -11.153 1.00 91.62 88 PHE A O 1
ATOM 722 N N . HIS A 1 89 ? 6.608 4.318 -13.244 1.00 92.75 89 HIS A N 1
ATOM 723 C CA . HIS A 1 89 ? 6.414 5.682 -13.737 1.00 92.75 89 HIS A CA 1
ATOM 724 C C . HIS A 1 89 ? 5.223 6.349 -13.027 1.00 92.75 89 HIS A C 1
ATOM 726 O O . HIS A 1 89 ? 4.201 5.684 -12.827 1.00 92.75 89 HIS A O 1
ATOM 732 N N . PRO A 1 90 ? 5.300 7.656 -12.699 1.00 93.44 90 PRO A N 1
ATOM 733 C CA . PRO A 1 90 ? 4.287 8.350 -11.901 1.00 93.44 90 PRO A CA 1
ATOM 734 C C . PRO A 1 90 ? 2.819 8.114 -12.311 1.00 93.44 90 PRO A C 1
ATOM 736 O O . PRO A 1 90 ? 2.011 7.845 -11.424 1.00 93.44 90 PRO A O 1
ATOM 739 N N . PRO A 1 91 ? 2.423 8.146 -13.602 1.00 94.88 91 PRO A N 1
ATOM 740 C CA . PRO A 1 91 ? 1.027 7.894 -13.971 1.00 94.88 91 PRO A CA 1
ATOM 741 C C . PRO A 1 91 ? 0.564 6.462 -13.653 1.00 94.88 91 PRO A C 1
ATOM 743 O O . PRO A 1 91 ? -0.529 6.277 -13.118 1.00 94.88 91 PRO A O 1
ATOM 746 N N . HIS A 1 92 ? 1.401 5.452 -13.907 1.00 93.88 92 HIS A N 1
ATOM 747 C CA . HIS A 1 92 ? 1.090 4.058 -13.573 1.00 93.88 92 HIS A CA 1
ATOM 748 C C . HIS A 1 92 ? 1.104 3.833 -12.059 1.00 93.88 92 HIS A C 1
ATOM 750 O O . HIS A 1 92 ? 0.199 3.202 -11.520 1.00 93.88 92 HIS A O 1
ATOM 756 N N . ALA A 1 93 ? 2.087 4.409 -11.361 1.00 94.31 93 ALA A N 1
ATOM 757 C CA . ALA A 1 93 ? 2.193 4.342 -9.909 1.00 94.31 93 ALA A CA 1
ATOM 758 C C . ALA A 1 93 ? 0.948 4.919 -9.227 1.00 94.31 93 ALA A C 1
ATOM 760 O O . ALA A 1 93 ? 0.438 4.323 -8.284 1.00 94.31 93 ALA A O 1
ATOM 761 N N . LEU A 1 94 ? 0.418 6.040 -9.726 1.00 95.50 94 LEU A N 1
ATOM 762 C CA . LEU A 1 94 ? -0.795 6.658 -9.197 1.00 95.50 94 LEU A CA 1
ATOM 763 C C . LEU A 1 94 ? -1.997 5.723 -9.347 1.00 95.50 94 LEU A C 1
ATOM 76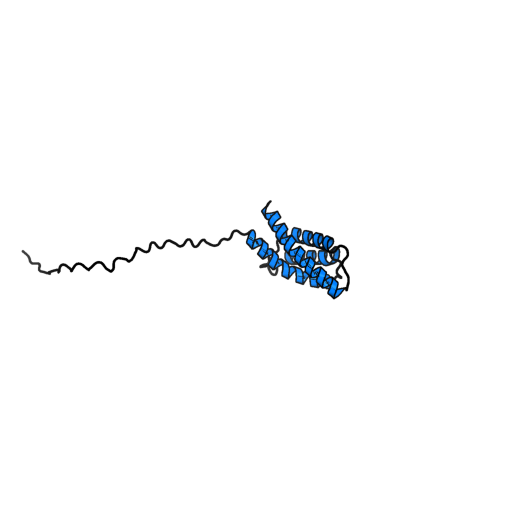5 O O . LEU A 1 94 ? -2.629 5.392 -8.344 1.00 95.50 94 LEU A O 1
ATOM 769 N N . GLY A 1 95 ? -2.260 5.230 -10.561 1.00 94.81 95 GLY A N 1
ATOM 770 C CA . GLY A 1 95 ? -3.378 4.318 -10.818 1.00 94.81 95 GLY A CA 1
ATOM 771 C C . GLY A 1 95 ? -3.293 3.028 -9.998 1.00 94.81 95 GLY A C 1
ATOM 772 O O . GLY A 1 95 ? -4.249 2.662 -9.311 1.00 94.81 95 GLY A O 1
ATOM 773 N N . LEU A 1 96 ? -2.124 2.382 -10.003 1.00 94.50 96 LEU A N 1
ATOM 774 C CA . LEU A 1 96 ? -1.884 1.150 -9.256 1.00 94.50 96 LEU A CA 1
ATOM 775 C C . LEU A 1 96 ? -1.981 1.378 -7.748 1.00 94.50 96 LEU A C 1
ATOM 777 O O . LEU A 1 96 ? -2.632 0.592 -7.067 1.00 94.50 96 LEU A O 1
ATOM 781 N N . SER A 1 97 ? -1.399 2.455 -7.216 1.00 94.38 97 SER A N 1
ATOM 782 C CA . SER A 1 97 ? -1.443 2.748 -5.780 1.00 94.38 97 SER A CA 1
ATOM 783 C C . SER A 1 97 ? -2.868 2.976 -5.277 1.00 94.38 97 SER A C 1
ATOM 785 O O . SER A 1 97 ? -3.227 2.440 -4.234 1.00 94.38 97 SER A O 1
ATOM 787 N N . ILE A 1 98 ? -3.697 3.698 -6.039 1.00 95.69 98 ILE A N 1
ATOM 788 C CA . ILE A 1 98 ? -5.090 3.985 -5.685 1.00 95.69 98 ILE A CA 1
ATOM 789 C C . ILE A 1 98 ? -5.905 2.693 -5.694 1.00 95.69 98 ILE A C 1
ATOM 791 O O . ILE A 1 98 ? -6.551 2.361 -4.700 1.00 95.69 98 ILE A O 1
ATOM 795 N N . ALA A 1 99 ? -5.845 1.945 -6.800 1.00 95.19 99 ALA A N 1
ATOM 796 C CA . ALA A 1 99 ? -6.586 0.696 -6.947 1.00 95.19 99 ALA A CA 1
ATOM 797 C C . ALA A 1 99 ? -6.195 -0.316 -5.860 1.00 95.19 99 ALA A C 1
ATOM 799 O O . ALA A 1 99 ? -7.051 -0.911 -5.204 1.00 95.19 99 ALA A O 1
ATOM 800 N N . THR A 1 100 ? -4.891 -0.461 -5.628 1.00 93.62 100 THR A N 1
ATOM 801 C CA . THR A 1 100 ? -4.341 -1.424 -4.674 1.00 93.62 100 THR A CA 1
ATOM 802 C C . THR A 1 100 ? -4.653 -1.025 -3.229 1.00 93.62 100 THR A C 1
ATOM 804 O O . THR A 1 100 ? -5.050 -1.877 -2.436 1.00 93.62 100 THR A O 1
ATOM 807 N N . PHE A 1 101 ? -4.554 0.264 -2.883 1.00 94.69 101 PHE A N 1
ATOM 808 C CA . PHE A 1 101 ? -4.902 0.765 -1.552 1.00 94.69 101 PHE A CA 1
ATOM 809 C C . PHE A 1 101 ? -6.360 0.469 -1.193 1.00 94.69 101 PHE A C 1
ATOM 811 O O . PHE A 1 101 ? -6.627 -0.074 -0.121 1.00 94.69 101 PHE A O 1
ATOM 818 N N . PHE A 1 102 ? -7.311 0.789 -2.074 1.00 92.88 102 PHE A N 1
ATOM 819 C CA . PHE A 1 102 ? -8.728 0.570 -1.775 1.00 92.88 102 PHE A CA 1
ATOM 820 C C . PHE A 1 102 ? -9.074 -0.910 -1.651 1.00 92.88 102 PHE A C 1
ATOM 822 O O . PHE A 1 102 ? -9.811 -1.291 -0.743 1.00 92.88 102 PHE A O 1
ATOM 829 N N . LEU A 1 103 ? -8.490 -1.752 -2.503 1.00 91.19 103 LEU A N 1
ATOM 830 C CA . LEU A 1 103 ? -8.715 -3.189 -2.447 1.00 91.19 103 LEU A CA 1
ATOM 831 C C . LEU A 1 103 ? -8.160 -3.781 -1.142 1.00 91.19 103 LEU A C 1
ATOM 833 O O . LEU A 1 103 ? -8.872 -4.473 -0.419 1.00 91.19 103 LEU A O 1
ATOM 837 N N . ILE A 1 104 ? -6.912 -3.469 -0.791 1.00 91.44 104 ILE A N 1
ATOM 838 C CA . ILE A 1 104 ? -6.250 -4.074 0.373 1.00 91.44 104 ILE A CA 1
ATOM 839 C C . ILE A 1 104 ? -6.741 -3.482 1.687 1.00 91.44 104 ILE A C 1
ATOM 841 O O . ILE A 1 104 ? -6.859 -4.220 2.662 1.00 91.44 104 ILE A O 1
ATOM 845 N N . SER A 1 105 ? -7.017 -2.178 1.749 1.00 89.25 105 SER A N 1
ATOM 846 C CA . SER A 1 105 ? -7.442 -1.527 2.993 1.00 89.25 105 SER A CA 1
ATOM 847 C C . SER A 1 105 ? -8.686 -2.194 3.575 1.00 89.25 105 SER A C 1
ATOM 849 O O . SER A 1 105 ? -8.687 -2.501 4.765 1.00 89.25 105 SER A O 1
ATOM 851 N N . GLY A 1 106 ? -9.685 -2.523 2.750 1.00 85.62 106 GLY A N 1
ATOM 852 C CA . GLY A 1 106 ? -10.869 -3.272 3.177 1.00 85.62 106 GLY A CA 1
ATOM 853 C C . GLY A 1 106 ? -10.535 -4.686 3.661 1.00 85.62 106 GLY A C 1
ATOM 854 O O . GLY A 1 106 ? -10.842 -5.043 4.797 1.00 85.62 106 GLY A O 1
ATOM 855 N N . PHE A 1 107 ? -9.839 -5.489 2.849 1.00 87.12 107 PHE A N 1
ATOM 856 C CA . PHE A 1 107 ? -9.508 -6.871 3.225 1.00 87.12 107 PHE A CA 1
ATOM 857 C C . PHE A 1 107 ? -8.630 -6.962 4.477 1.00 87.12 107 PHE A C 1
ATOM 859 O O . PHE A 1 107 ? -8.870 -7.790 5.358 1.00 87.12 107 PHE A O 1
ATOM 866 N N . ALA A 1 108 ? -7.613 -6.111 4.572 1.00 87.38 108 ALA A N 1
ATOM 867 C CA . ALA A 1 108 ? -6.657 -6.155 5.662 1.00 87.38 108 ALA A CA 1
ATOM 868 C C . ALA A 1 108 ? -7.266 -5.644 6.975 1.00 87.38 108 ALA A C 1
ATOM 870 O O . ALA A 1 108 ? -7.009 -6.235 8.025 1.00 87.38 108 ALA A O 1
ATOM 871 N N . THR A 1 109 ? -8.113 -4.607 6.933 1.00 86.81 109 THR A N 1
ATOM 872 C CA . THR A 1 109 ? -8.834 -4.140 8.129 1.00 86.81 109 THR A CA 1
ATOM 873 C C . THR A 1 109 ? -9.813 -5.192 8.629 1.00 86.81 109 THR A C 1
ATOM 875 O O . THR A 1 109 ? -9.767 -5.526 9.810 1.00 86.81 109 THR A O 1
ATOM 878 N N . MET A 1 110 ? -10.606 -5.810 7.746 1.00 88.19 110 MET A N 1
ATOM 879 C CA . MET A 1 110 ? -11.496 -6.916 8.121 1.00 88.19 110 MET A CA 1
ATOM 880 C C . MET A 1 110 ? -10.723 -8.090 8.739 1.00 88.19 110 MET A C 1
ATOM 882 O O . MET A 1 110 ? -11.128 -8.631 9.771 1.00 88.19 110 MET A O 1
ATOM 886 N N . GLY A 1 111 ? -9.575 -8.457 8.158 1.00 85.44 111 GLY A N 1
ATOM 887 C CA . GLY A 1 111 ? -8.702 -9.502 8.695 1.00 85.44 111 GLY A CA 1
ATOM 888 C C . GLY A 1 111 ? -8.204 -9.181 10.107 1.00 85.44 111 GLY A C 1
ATOM 889 O O . GLY A 1 111 ? -8.321 -10.008 11.012 1.00 85.44 111 GLY A O 1
ATOM 890 N N . VAL A 1 112 ? -7.717 -7.960 10.330 1.00 86.62 112 VAL A N 1
ATOM 891 C CA . VAL A 1 112 ? -7.263 -7.506 11.652 1.00 86.62 112 VAL A CA 1
ATOM 892 C C . VAL A 1 112 ? -8.409 -7.454 12.659 1.00 86.62 112 VAL A C 1
ATOM 894 O O . VAL A 1 112 ? -8.257 -7.917 13.792 1.00 86.62 112 VAL A O 1
ATOM 897 N N . GLU A 1 113 ? -9.560 -6.912 12.271 1.00 86.31 113 GLU A N 1
ATOM 898 C CA . GLU A 1 113 ? -10.718 -6.799 13.154 1.00 86.31 113 GLU A CA 1
ATOM 899 C C . GLU A 1 113 ? -11.259 -8.162 13.573 1.00 86.31 113 GLU A C 1
ATOM 901 O O . GLU A 1 113 ? -11.590 -8.329 14.746 1.00 86.31 113 GLU A O 1
ATOM 906 N N . SER A 1 114 ? -11.261 -9.148 12.670 1.00 84.19 114 SER A N 1
ATOM 907 C CA . SER A 1 114 ? -11.725 -10.510 12.964 1.00 84.19 114 SER A CA 1
ATOM 908 C C . SER A 1 114 ? -10.940 -11.204 14.084 1.00 84.19 114 SER A C 1
ATOM 910 O O . SER A 1 114 ? -11.487 -12.045 14.795 1.00 84.19 114 SER A O 1
ATOM 912 N N . ILE A 1 115 ? -9.666 -10.840 14.259 1.00 83.19 115 ILE A N 1
ATOM 913 C CA . ILE A 1 115 ? -8.764 -11.447 15.244 1.00 83.19 115 ILE A CA 1
ATOM 914 C C . ILE A 1 115 ? -8.676 -10.594 16.510 1.00 83.19 115 ILE A C 1
ATOM 916 O O . ILE A 1 115 ? -8.575 -11.124 17.616 1.00 83.19 115 ILE A O 1
ATOM 920 N N . VAL A 1 116 ? -8.672 -9.266 16.363 1.00 79.81 116 VAL A N 1
ATOM 921 C CA . VAL A 1 116 ? -8.369 -8.354 17.473 1.00 79.81 116 VAL A CA 1
ATOM 922 C C . VAL A 1 116 ? -9.619 -7.868 18.201 1.00 79.81 116 VAL A C 1
ATOM 924 O O . VAL A 1 116 ? -9.523 -7.550 19.388 1.00 79.81 116 VAL A O 1
ATOM 927 N N . ARG A 1 117 ? -10.786 -7.796 17.548 1.00 76.44 117 ARG A N 1
ATOM 928 C CA . ARG A 1 117 ? -12.026 -7.436 18.245 1.00 76.44 117 ARG A CA 1
ATOM 929 C C . ARG A 1 117 ? -12.600 -8.689 18.917 1.00 76.44 117 ARG A C 1
ATOM 931 O O . ARG A 1 117 ? -12.912 -9.654 18.221 1.00 76.44 117 ARG A O 1
ATOM 938 N N . PRO A 1 118 ? -12.773 -8.700 20.253 1.00 65.00 118 PRO A N 1
ATOM 939 C CA . PRO A 1 118 ? -13.513 -9.763 20.915 1.00 65.00 118 PRO A CA 1
ATOM 940 C C . PRO A 1 118 ? -14.908 -9.834 20.300 1.00 65.00 118 PRO A C 1
ATOM 942 O O . PRO A 1 118 ? -15.593 -8.815 20.215 1.00 65.00 118 PRO A O 1
ATOM 945 N N . SER A 1 119 ? -15.320 -11.021 19.861 1.00 60.72 119 SER A N 1
ATOM 946 C CA . SER A 1 119 ? -16.678 -11.242 19.373 1.00 60.72 119 SER A CA 1
ATOM 947 C C . SER A 1 119 ? -17.655 -10.927 20.501 1.00 60.72 119 SER A C 1
ATOM 949 O O . SER A 1 119 ? -17.873 -11.737 21.398 1.00 60.72 119 SER A O 1
ATOM 951 N N . SER A 1 120 ? -18.265 -9.748 20.459 1.00 56.66 120 SER A N 1
ATOM 952 C CA . SER A 1 120 ? -19.419 -9.388 21.275 1.00 56.66 120 SER A CA 1
ATOM 953 C C . SER A 1 120 ? -20.680 -10.024 20.692 1.00 56.66 120 SER A C 1
ATOM 955 O O . SER A 1 120 ? -21.731 -9.394 20.617 1.00 56.66 120 SER A O 1
ATOM 957 N N . ARG A 1 121 ? -20.605 -11.300 20.279 1.00 59.72 121 ARG A N 1
ATOM 958 C CA . ARG A 1 121 ? -21.821 -12.099 20.173 1.00 59.72 121 ARG A CA 1
ATOM 959 C C . ARG A 1 121 ? -22.395 -12.144 21.584 1.00 59.72 121 ARG A C 1
ATOM 961 O O . ARG A 1 121 ? -21.730 -12.703 22.461 1.00 59.72 121 ARG A O 1
ATOM 968 N N . PRO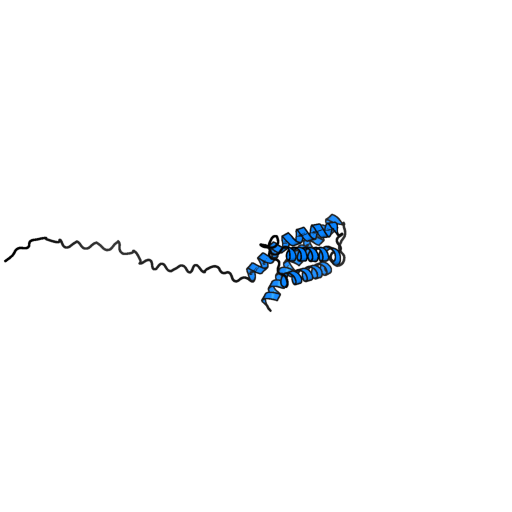 A 1 122 ? -23.596 -11.593 21.839 1.00 57.91 122 PRO A N 1
ATOM 969 C CA . PRO A 1 122 ? -24.311 -12.002 23.025 1.00 57.91 122 PRO A CA 1
ATOM 970 C C . PRO A 1 122 ? -24.427 -13.513 22.891 1.00 57.91 122 PRO A C 1
ATOM 972 O O . PRO A 1 122 ? -25.018 -14.014 21.931 1.00 57.91 122 PRO A O 1
ATOM 975 N N . VAL A 1 123 ? -23.780 -14.243 23.799 1.00 59.53 123 VAL A N 1
ATOM 976 C CA . VAL A 1 123 ? -24.108 -15.642 24.012 1.00 59.53 123 VAL A CA 1
ATOM 977 C C . VAL A 1 123 ? -25.600 -15.591 24.273 1.00 59.53 123 VAL A C 1
ATOM 979 O O . VAL A 1 123 ? -26.043 -15.115 25.317 1.00 59.53 123 VAL A O 1
ATOM 982 N N . THR A 1 124 ? -26.392 -15.985 23.279 1.00 60.72 124 THR A N 1
ATOM 983 C CA . THR A 1 124 ? -27.779 -16.355 23.490 1.00 60.72 124 THR A CA 1
ATOM 984 C C . THR A 1 124 ? -27.649 -17.639 24.280 1.00 60.72 124 THR A C 1
ATOM 986 O O . THR A 1 124 ? -27.721 -18.738 23.743 1.00 60.72 124 THR A O 1
ATOM 989 N N . THR A 1 125 ? -27.306 -17.502 25.563 1.00 58.97 125 THR A N 1
ATOM 990 C CA . THR A 1 125 ? -27.501 -18.550 26.538 1.00 58.97 125 THR A CA 1
ATOM 991 C C . THR A 1 125 ? -28.959 -18.872 26.320 1.00 58.97 125 THR A C 1
ATOM 993 O O . THR A 1 125 ? -29.772 -17.954 26.477 1.00 58.97 125 THR A O 1
ATOM 996 N N . PRO A 1 126 ? -29.311 -20.075 25.838 1.00 60.03 126 PRO A N 1
ATOM 997 C CA . PRO A 1 126 ? -30.706 -20.423 25.768 1.00 60.03 126 PRO A CA 1
ATOM 998 C C . PRO A 1 126 ? -31.175 -20.227 27.198 1.00 60.03 126 PRO A C 1
ATOM 1000 O O . PRO A 1 126 ? -30.714 -20.926 28.106 1.00 60.03 126 PRO A O 1
ATOM 1003 N N . THR A 1 127 ? -31.993 -19.195 27.430 1.00 58.53 127 THR A N 1
ATOM 1004 C CA . THR A 1 127 ? -32.769 -19.109 28.649 1.00 58.53 127 THR A CA 1
ATOM 1005 C C . THR A 1 127 ? -33.386 -20.484 28.706 1.00 58.53 127 THR A C 1
ATOM 1007 O O . THR A 1 127 ? -34.116 -20.861 27.786 1.00 58.53 127 THR A O 1
ATOM 1010 N N . LYS A 1 128 ? -32.986 -21.293 29.693 1.00 60.25 128 LYS A N 1
ATOM 1011 C CA . LYS A 1 128 ? -33.741 -22.483 30.041 1.00 60.25 128 LYS A CA 1
ATOM 1012 C C . LYS A 1 128 ? -35.106 -21.917 30.374 1.00 60.25 128 LYS A C 1
ATOM 1014 O O . LYS A 1 128 ? -35.334 -21.466 31.492 1.00 60.25 128 LYS A O 1
ATOM 1019 N N . ALA A 1 129 ? -35.964 -21.828 29.364 1.00 61.16 129 ALA A N 1
ATOM 1020 C CA . ALA A 1 129 ? -37.372 -21.672 29.550 1.00 61.16 129 ALA A CA 1
ATOM 1021 C C . ALA A 1 129 ? -37.679 -22.877 30.417 1.00 61.16 129 ALA A C 1
ATOM 1023 O O . ALA A 1 129 ? -37.556 -24.026 29.984 1.00 61.16 129 ALA A O 1
ATOM 1024 N N . ASN A 1 130 ? -37.898 -22.605 31.696 1.00 61.12 130 ASN A N 1
ATOM 1025 C CA . ASN A 1 130 ? -38.363 -23.578 32.650 1.00 61.12 130 ASN A CA 1
ATOM 1026 C C . ASN A 1 130 ? -39.813 -23.816 32.230 1.00 61.12 130 ASN A C 1
ATOM 1028 O O . ASN A 1 130 ? -40.734 -23.264 32.815 1.00 61.12 130 ASN A O 1
ATOM 1032 N N . ILE A 1 131 ? -39.989 -24.480 31.083 1.00 61.03 131 ILE A N 1
ATOM 1033 C CA . ILE A 1 131 ? -41.275 -24.896 30.562 1.00 61.03 131 ILE A CA 1
ATOM 1034 C C . ILE A 1 131 ? -41.683 -25.964 31.566 1.00 61.03 131 ILE A C 1
ATOM 1036 O O . ILE A 1 131 ? -41.046 -27.025 31.582 1.00 61.03 131 ILE A O 1
ATOM 1040 N N . PRO A 1 132 ? -42.655 -25.697 32.458 1.00 61.72 132 PRO A N 1
ATOM 1041 C CA . PRO A 1 132 ? -43.158 -26.747 33.319 1.00 61.72 132 PRO A CA 1
ATOM 1042 C C . PRO A 1 132 ? -43.588 -27.877 32.392 1.00 61.72 132 PRO A C 1
ATOM 1044 O O . PRO A 1 132 ? -44.300 -27.642 31.415 1.00 61.72 132 PRO A O 1
ATOM 1047 N N . ALA A 1 133 ? -43.069 -29.080 32.627 1.00 61.06 133 ALA A N 1
ATOM 1048 C CA . ALA A 1 133 ? -43.376 -30.228 31.799 1.00 61.06 133 ALA A CA 1
ATOM 1049 C C . ALA A 1 133 ? -44.900 -30.405 31.778 1.00 61.06 133 ALA A C 1
ATOM 1051 O O . ALA A 1 133 ? -45.491 -30.876 32.747 1.00 61.06 133 ALA A O 1
ATOM 1052 N N . VAL A 1 134 ? -45.542 -30.029 30.668 1.00 60.88 134 VAL A N 1
ATOM 1053 C CA . VAL A 1 134 ? -46.968 -30.262 30.403 1.00 60.88 134 VAL A CA 1
ATOM 1054 C C . VAL A 1 134 ? -47.146 -31.751 30.075 1.00 60.88 134 VAL A C 1
ATOM 1056 O O . VAL A 1 134 ? -47.569 -32.143 28.996 1.00 60.88 134 VAL A O 1
ATOM 1059 N N . ARG A 1 135 ? -46.758 -32.622 31.009 1.00 56.25 135 ARG A N 1
ATOM 1060 C CA . ARG A 1 135 ? -47.134 -34.038 31.054 1.00 56.25 135 ARG A CA 1
ATOM 1061 C C . ARG A 1 135 ? -48.104 -34.241 32.208 1.00 56.25 135 ARG A C 1
ATOM 1063 O O . ARG A 1 135 ? -47.876 -35.038 33.108 1.00 56.25 135 ARG A O 1
ATOM 1070 N N . GLN A 1 136 ? -49.201 -33.496 32.168 1.00 55.06 136 GLN A N 1
ATOM 1071 C CA . GLN A 1 136 ? -50.310 -33.658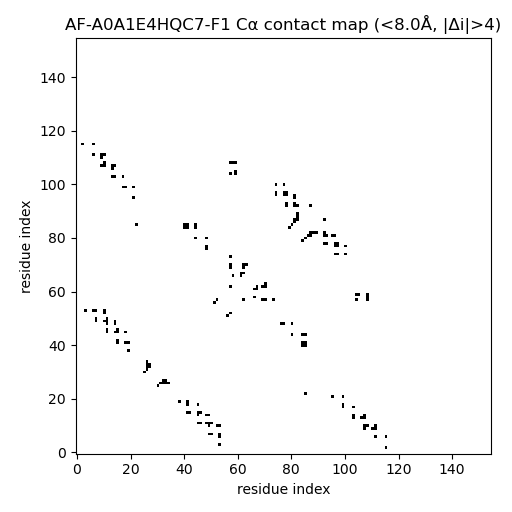 33.102 1.00 55.06 136 GLN A CA 1
ATOM 1072 C C . GLN A 1 136 ? -51.649 -33.659 32.354 1.00 55.06 136 GLN A C 1
ATOM 1074 O O . GLN A 1 136 ? -52.601 -33.006 32.759 1.00 55.06 136 GLN A O 1
ATOM 1079 N N . SER A 1 137 ? -51.722 -34.381 31.229 1.00 58.03 137 SER A N 1
ATOM 1080 C CA . SER A 1 137 ? -52.955 -34.525 30.436 1.00 58.03 137 SER A CA 1
ATOM 1081 C C . SER A 1 137 ? -53.413 -35.971 30.209 1.00 58.03 137 SER A C 1
ATOM 1083 O O . SER A 1 137 ? -54.336 -36.189 29.434 1.00 58.03 137 SER A O 1
ATOM 1085 N N . LEU A 1 138 ? -52.841 -36.962 30.908 1.00 52.66 138 LEU A N 1
ATOM 1086 C CA . LEU A 1 138 ? -53.330 -38.353 30.860 1.00 52.66 138 LEU A CA 1
ATOM 1087 C C . LEU A 1 138 ? -53.695 -38.948 32.230 1.00 52.66 138 LEU A C 1
ATOM 1089 O O . LEU A 1 138 ? -54.005 -40.132 32.313 1.00 52.66 138 LEU A O 1
ATOM 1093 N N . ALA A 1 139 ? -53.711 -38.151 33.302 1.00 59.72 139 ALA A N 1
ATOM 1094 C CA . ALA A 1 139 ? -54.334 -38.597 34.545 1.00 59.72 139 ALA A CA 1
ATOM 1095 C C . ALA A 1 139 ? -55.867 -38.503 34.393 1.00 59.72 139 ALA A C 1
ATOM 1097 O O . ALA A 1 139 ? -56.363 -37.423 34.054 1.00 59.72 139 ALA A O 1
ATOM 1098 N N . PRO A 1 140 ? -56.627 -39.592 34.622 1.00 53.94 140 PRO A N 1
ATOM 1099 C CA . PRO A 1 140 ? -58.082 -39.560 34.580 1.00 53.94 140 PRO A CA 1
ATOM 1100 C C . PRO A 1 140 ? -58.622 -38.493 35.535 1.00 53.94 140 PRO A C 1
ATOM 1102 O O . PRO A 1 140 ? -58.291 -38.462 36.720 1.00 53.94 140 PRO A O 1
ATOM 1105 N N . LYS A 1 141 ? -59.456 -37.605 34.994 1.00 54.06 141 LYS A N 1
ATOM 1106 C CA . LYS A 1 141 ? -60.187 -36.575 35.732 1.00 54.06 141 LYS A CA 1
ATOM 1107 C C . LYS A 1 141 ? -61.055 -37.252 36.798 1.00 54.06 141 LYS A C 1
ATOM 1109 O O . LYS A 1 141 ? -62.012 -37.942 36.454 1.00 54.06 141 LYS A O 1
ATOM 1114 N N . ALA A 1 142 ? -60.730 -37.058 38.076 1.00 62.31 142 ALA A N 1
ATOM 1115 C CA . ALA A 1 142 ? -61.623 -37.445 39.164 1.00 62.31 142 ALA A CA 1
ATOM 1116 C C . ALA A 1 142 ? -62.965 -36.689 39.014 1.00 62.31 142 ALA A C 1
ATOM 1118 O O . ALA A 1 142 ? -62.957 -35.509 38.640 1.00 62.31 142 ALA A O 1
ATOM 1119 N N . PRO A 1 143 ? -64.113 -37.352 39.235 1.00 55.84 143 PRO A N 1
ATOM 1120 C CA . PRO A 1 143 ? -65.419 -36.757 38.984 1.00 55.84 143 PRO A CA 1
ATOM 1121 C C . PRO A 1 143 ? -65.716 -35.599 39.956 1.00 55.84 143 PRO A C 1
ATOM 1123 O O . PRO A 1 143 ? -65.267 -35.624 41.104 1.00 55.84 143 PRO A O 1
ATOM 1126 N N . PRO A 1 144 ? -66.472 -34.576 39.518 1.00 49.38 144 PRO A N 1
ATOM 1127 C CA . PRO A 1 144 ? -66.800 -33.426 40.348 1.00 49.38 144 PRO A CA 1
ATOM 1128 C C . PRO A 1 144 ? -67.841 -33.796 41.414 1.00 49.38 144 PRO A C 1
ATOM 1130 O O . PRO A 1 144 ? -68.913 -34.312 41.098 1.00 49.38 144 PRO A O 1
ATOM 1133 N N . LEU A 1 145 ? -67.546 -33.479 42.677 1.00 49.72 145 LEU A N 1
ATOM 1134 C CA . LEU A 1 145 ? -68.542 -33.451 43.748 1.00 49.72 145 LEU A CA 1
ATOM 1135 C C . LEU A 1 145 ? -69.542 -32.326 43.454 1.00 49.72 145 LEU A C 1
ATOM 1137 O O . LEU A 1 145 ? -69.199 -31.145 43.427 1.00 49.72 145 LEU A O 1
ATOM 1141 N N . SER A 1 146 ? -70.774 -32.742 43.175 1.00 46.19 146 SER A N 1
ATOM 1142 C CA . SER A 1 146 ? -71.941 -31.899 42.944 1.00 46.19 146 SER A CA 1
ATOM 1143 C C . SER A 1 146 ? -72.169 -30.934 44.112 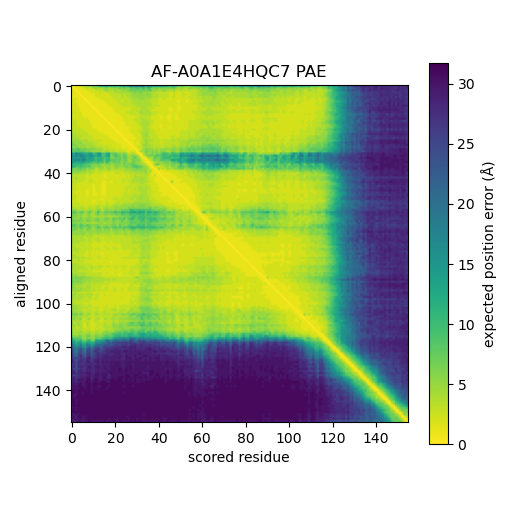1.00 46.19 146 SER A C 1
ATOM 1145 O O . SER A 1 146 ? -72.335 -31.335 45.262 1.00 46.19 146 SER A O 1
ATOM 1147 N N . THR A 1 147 ? -72.212 -29.645 43.787 1.00 47.78 147 THR A N 1
ATOM 1148 C CA . THR A 1 147 ? -72.784 -28.587 44.615 1.00 47.78 147 THR A CA 1
ATOM 1149 C C . THR A 1 147 ? -74.311 -28.680 44.581 1.00 47.78 147 THR A C 1
ATOM 1151 O O . THR A 1 147 ? -74.954 -28.250 43.624 1.00 47.78 147 THR A O 1
ATOM 1154 N N . GLY A 1 148 ? -74.907 -29.220 45.644 1.00 42.12 148 GLY A N 1
ATOM 1155 C CA . GLY A 1 148 ? -76.329 -29.046 45.947 1.00 42.12 148 GLY A CA 1
ATOM 1156 C C . GLY A 1 148 ? -76.556 -27.696 46.630 1.00 42.12 148 GLY A C 1
ATOM 1157 O O . GLY A 1 148 ? -75.975 -27.419 47.676 1.00 42.12 148 GLY A O 1
ATOM 1158 N N . LYS A 1 149 ? -77.364 -26.832 46.016 1.00 43.97 149 LYS A N 1
ATOM 1159 C CA . LYS A 1 149 ? -77.696 -25.480 46.485 1.00 43.97 149 LYS A CA 1
ATOM 1160 C C . LYS A 1 149 ? -79.003 -25.471 47.307 1.00 43.97 149 LYS A C 1
ATOM 1162 O O . LYS A 1 149 ? -79.995 -25.998 46.817 1.00 43.97 149 LYS A O 1
ATOM 1167 N N . VAL A 1 150 ? -78.985 -24.673 48.396 1.00 42.66 150 VAL A N 1
ATOM 1168 C CA . VAL A 1 150 ? -80.041 -23.715 48.864 1.00 42.66 150 VAL A CA 1
ATOM 1169 C C . VAL A 1 150 ? -81.189 -24.312 49.726 1.00 42.66 150 VAL A C 1
ATOM 1171 O O . VAL A 1 150 ? -81.514 -25.472 49.497 1.00 42.66 150 VAL A O 1
ATOM 1174 N N . PRO A 1 151 ? -81.855 -23.586 50.676 1.00 47.66 151 PRO A N 1
ATOM 1175 C CA . PRO A 1 151 ? -81.804 -22.148 51.025 1.00 47.66 151 PRO A CA 1
ATOM 1176 C C . PRO A 1 151 ? -81.634 -21.766 52.519 1.00 47.66 151 PRO A C 1
ATOM 1178 O O . PRO A 1 151 ? -81.844 -22.532 53.451 1.00 47.66 151 PRO A O 1
ATOM 1181 N N . GLU A 1 152 ? -81.359 -20.475 52.679 1.00 46.66 152 GLU A N 1
ATOM 1182 C CA . GLU A 1 152 ? -81.607 -19.569 53.806 1.00 46.66 152 GLU A CA 1
ATOM 1183 C 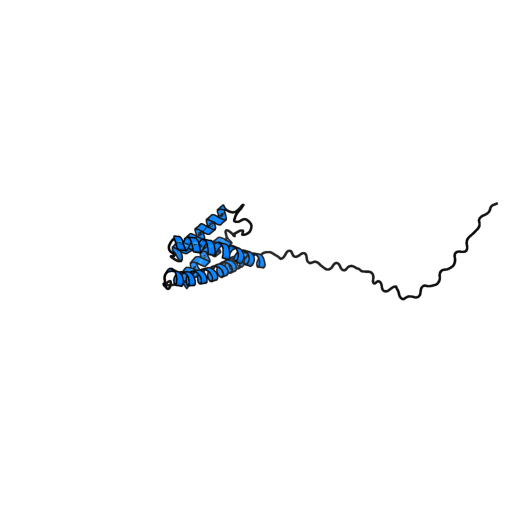C . GLU A 1 152 ? -83.087 -19.497 54.264 1.00 46.66 152 GLU A C 1
ATOM 1185 O O . GLU A 1 152 ? -83.977 -19.339 53.427 1.00 46.66 152 GLU A O 1
ATOM 1190 N N . LYS A 1 153 ? -83.349 -19.504 55.588 1.00 35.25 153 LYS A N 1
ATOM 1191 C CA . LYS A 1 153 ? -84.343 -18.614 56.237 1.00 35.25 153 LYS A CA 1
ATOM 1192 C C . LYS A 1 153 ? -84.258 -18.585 57.776 1.00 35.25 153 LYS A C 1
ATOM 1194 O O . LYS A 1 153 ? -84.061 -19.608 58.419 1.00 35.25 153 LYS A O 1
ATOM 1199 N N . ALA A 1 154 ? -84.468 -17.367 58.289 1.00 39.19 154 ALA A N 1
ATOM 1200 C CA . ALA A 1 154 ? -84.690 -16.900 59.667 1.00 39.19 154 ALA A CA 1
ATOM 1201 C C . ALA A 1 154 ? -85.607 -17.810 60.521 1.00 39.19 154 ALA A C 1
ATOM 1203 O O . ALA A 1 154 ? -86.468 -18.488 59.967 1.00 39.19 154 ALA A O 1
ATOM 1204 N N . LYS A 1 155 ? -85.546 -17.818 61.858 1.00 36.75 155 LYS A N 1
ATOM 1205 C CA . LYS A 1 155 ? -85.644 -16.684 62.790 1.00 36.75 155 LYS A CA 1
ATOM 1206 C C . LYS A 1 155 ? -85.295 -17.150 64.207 1.00 36.75 155 LYS A C 1
ATOM 1208 O O . LYS A 1 155 ? -85.581 -18.333 64.491 1.00 36.75 155 LYS A O 1
#

Sequence (155 aa):
MWLYLVRLLIYWMAIFVSCFAVTEVAQDQLYDEVTPRAGLKISIGALLLAILMVFLPPSYETMFTSDIAWTLLHLIAWFGVFTLIFQFHPPHALGLSIATFFLISGFATMGVESIVRPSSRPVTTPTKANIPAVRQSLAPKAPPLSTGKVPEKAK